Protein AF-A0A1Q3ZIU7-F1 (afdb_monomer_lite)

Radius of gyration: 16.88 Å; chains: 1; bounding box: 46×23×46 Å

Foldseek 3Di:
DPPAELVNLVVVLVVLVVVQPPPPDDDPRNVVSVVVNVVSVVVNVVLVVVVVVVVVVCVVVVHPDDPDPRCPVVVDPPPPD

Structure (mmCIF, N/CA/C/O backbone):
data_AF-A0A1Q3ZIU7-F1
#
_entry.id   AF-A0A1Q3ZIU7-F1
#
loop_
_atom_site.group_PDB
_atom_site.id
_atom_site.type_symbol
_atom_site.label_atom_id
_atom_site.label_alt_id
_atom_site.label_comp_id
_atom_site.label_asym_id
_atom_site.label_entity_id
_atom_site.label_seq_id
_atom_site.pdbx_PDB_ins_code
_atom_site.Cartn_x
_atom_site.Cartn_y
_atom_site.Cartn_z
_atom_site.occupancy
_atom_site.B_iso_or_equiv
_atom_site.auth_seq_id
_atom_site.auth_comp_id
_atom_site.auth_asym_id
_atom_site.auth_atom_id
_atom_site.pdbx_PDB_model_num
ATOM 1 N N . MET A 1 1 ? -2.772 14.122 -12.488 1.00 39.50 1 MET A N 1
ATOM 2 C CA . MET A 1 1 ? -1.605 13.212 -12.503 1.00 39.50 1 MET A CA 1
ATOM 3 C C . MET A 1 1 ? -1.477 12.634 -11.107 1.00 39.50 1 MET A C 1
ATOM 5 O O . MET A 1 1 ? -1.639 13.403 -10.164 1.00 39.50 1 MET A O 1
ATOM 9 N N . ALA A 1 2 ? -1.323 11.315 -10.966 1.00 43.19 2 ALA A N 1
ATOM 10 C CA . ALA A 1 2 ? -1.211 10.678 -9.654 1.00 43.19 2 ALA A CA 1
ATOM 11 C C . ALA A 1 2 ? -0.068 11.341 -8.871 1.00 43.19 2 ALA A C 1
ATOM 13 O O . ALA A 1 2 ? 1.049 11.428 -9.371 1.00 43.19 2 ALA A O 1
ATOM 14 N N . ARG A 1 3 ? -0.372 11.884 -7.688 1.00 52.22 3 ARG A N 1
ATOM 15 C CA . ARG A 1 3 ? 0.587 12.618 -6.845 1.00 52.22 3 ARG A CA 1
ATOM 16 C C . ARG A 1 3 ? 1.502 11.701 -6.029 1.00 52.22 3 ARG A C 1
ATOM 18 O O . ARG A 1 3 ? 2.229 12.205 -5.188 1.00 52.22 3 ARG A O 1
ATOM 25 N N . ASN A 1 4 ? 1.445 10.394 -6.271 1.00 61.19 4 ASN A N 1
ATOM 26 C CA . ASN A 1 4 ? 1.939 9.389 -5.346 1.00 61.19 4 ASN A CA 1
ATOM 27 C C . ASN A 1 4 ? 2.924 8.492 -6.099 1.00 61.19 4 ASN A C 1
ATOM 29 O O . ASN A 1 4 ? 2.537 7.761 -7.014 1.00 61.19 4 ASN A O 1
ATOM 33 N N . LYS A 1 5 ? 4.197 8.600 -5.746 1.00 72.62 5 LYS A N 1
ATOM 34 C CA . LYS A 1 5 ? 5.286 7.740 -6.204 1.00 72.62 5 LYS A CA 1
ATOM 35 C C . LYS A 1 5 ? 5.363 6.494 -5.316 1.00 72.62 5 LYS A C 1
ATOM 37 O O . LYS A 1 5 ? 4.769 6.448 -4.240 1.00 72.62 5 LYS A O 1
ATOM 42 N N . ILE A 1 6 ? 6.152 5.497 -5.723 1.00 76.50 6 ILE A N 1
ATOM 43 C CA . ILE A 1 6 ? 6.437 4.332 -4.866 1.00 76.50 6 ILE A CA 1
ATOM 44 C C . ILE A 1 6 ? 7.086 4.729 -3.533 1.00 76.50 6 ILE A C 1
ATOM 46 O O . ILE A 1 6 ? 6.847 4.065 -2.528 1.00 76.50 6 ILE A O 1
ATOM 50 N N . GLU A 1 7 ? 7.881 5.803 -3.502 1.00 73.12 7 GLU A N 1
ATOM 51 C CA . GLU A 1 7 ? 8.451 6.316 -2.249 1.00 73.12 7 GLU A CA 1
ATOM 52 C C . GLU A 1 7 ? 7.357 6.763 -1.265 1.00 73.12 7 GLU A C 1
ATOM 54 O O . GLU A 1 7 ? 7.376 6.336 -0.113 1.00 73.12 7 GLU A O 1
ATOM 59 N N . ASP A 1 8 ? 6.329 7.472 -1.745 1.00 82.31 8 ASP A N 1
ATOM 60 C CA . ASP A 1 8 ? 5.207 7.939 -0.917 1.00 82.31 8 ASP A CA 1
ATOM 61 C C . ASP A 1 8 ? 4.368 6.773 -0.362 1.00 82.31 8 ASP A C 1
ATOM 63 O O . ASP A 1 8 ? 3.763 6.872 0.706 1.00 82.31 8 ASP A O 1
ATOM 67 N N . LEU A 1 9 ? 4.335 5.633 -1.065 1.00 85.12 9 LEU A N 1
ATOM 68 C CA . LEU A 1 9 ? 3.614 4.442 -0.609 1.00 85.12 9 LEU A CA 1
ATOM 69 C C . LEU A 1 9 ? 4.137 3.946 0.742 1.00 85.12 9 LEU A C 1
ATOM 71 O O . LEU A 1 9 ? 3.354 3.560 1.610 1.00 85.12 9 LEU A O 1
ATOM 75 N N . ARG A 1 10 ? 5.462 3.965 0.921 1.00 85.56 10 ARG A N 1
ATOM 76 C CA . ARG A 1 10 ? 6.108 3.543 2.165 1.00 85.56 10 ARG A CA 1
ATOM 77 C C . ARG A 1 10 ? 5.711 4.461 3.318 1.00 85.56 10 ARG A C 1
ATOM 79 O O . ARG A 1 10 ? 5.346 3.962 4.380 1.00 85.56 10 ARG A O 1
ATOM 86 N N . ASP A 1 11 ? 5.725 5.768 3.090 1.00 88.94 11 ASP A N 1
ATOM 87 C CA . ASP A 1 11 ? 5.353 6.757 4.102 1.00 88.94 11 ASP A CA 1
ATOM 88 C C . ASP A 1 11 ? 3.878 6.617 4.497 1.00 88.94 11 ASP A C 1
ATOM 90 O O . ASP A 1 11 ? 3.533 6.634 5.679 1.00 88.94 11 ASP A O 1
ATOM 94 N N . HIS A 1 12 ? 2.991 6.373 3.528 1.00 88.12 12 HIS A N 1
ATOM 95 C CA . HIS A 1 12 ? 1.579 6.111 3.803 1.00 88.12 12 HIS A CA 1
ATOM 96 C C . HIS A 1 12 ? 1.342 4.819 4.595 1.00 88.12 12 HIS A C 1
ATOM 98 O O . HIS A 1 12 ? 0.472 4.798 5.471 1.00 88.12 12 HIS A O 1
ATOM 104 N N . LEU A 1 13 ? 2.107 3.760 4.312 1.00 91.25 13 LEU A N 1
ATOM 105 C CA . LEU A 1 13 ? 2.058 2.509 5.069 1.00 91.25 13 LEU A CA 1
ATOM 106 C C . LEU A 1 13 ? 2.511 2.716 6.517 1.00 91.25 13 LEU A C 1
ATOM 108 O O . LEU A 1 13 ? 1.817 2.273 7.431 1.00 91.25 13 LEU A O 1
ATOM 112 N N . PHE A 1 14 ? 3.615 3.433 6.741 1.00 93.25 14 PHE A N 1
ATOM 113 C CA . PHE A 1 14 ? 4.071 3.749 8.096 1.00 93.25 14 PHE A CA 1
ATOM 114 C C . PHE A 1 14 ? 3.073 4.621 8.850 1.00 93.25 14 PHE A C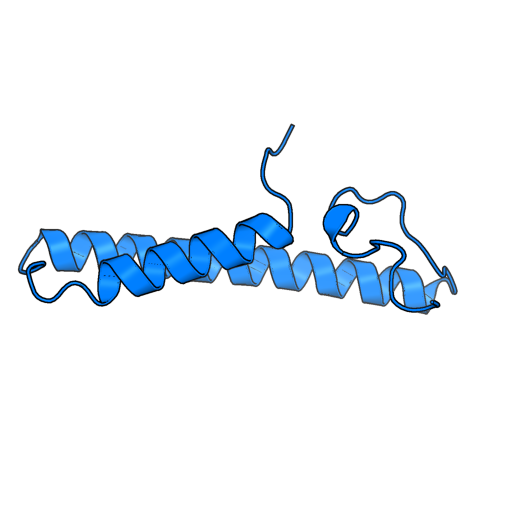 1
ATOM 116 O O . PHE A 1 14 ? 2.715 4.283 9.973 1.00 93.25 14 PHE A O 1
ATOM 123 N N . ALA A 1 15 ? 2.515 5.650 8.214 1.00 91.75 15 ALA A N 1
ATOM 124 C CA . ALA A 1 15 ? 1.487 6.475 8.839 1.00 91.75 15 ALA A CA 1
ATOM 125 C C . ALA A 1 15 ? 0.229 5.665 9.217 1.00 91.75 15 ALA A C 1
ATOM 127 O O . ALA A 1 15 ? -0.441 5.981 10.198 1.00 91.75 15 ALA A O 1
ATOM 128 N N . ALA A 1 16 ? -0.130 4.632 8.444 1.00 92.75 16 ALA A N 1
ATOM 129 C CA . ALA A 1 16 ? -1.221 3.726 8.806 1.00 92.75 16 ALA A CA 1
ATOM 130 C C . ALA A 1 16 ? -0.862 2.840 10.010 1.00 92.75 16 ALA A C 1
ATOM 132 O O . ALA A 1 16 ? -1.705 2.642 10.881 1.00 92.75 16 ALA A O 1
ATOM 133 N N . ILE A 1 17 ? 0.380 2.351 10.083 1.00 94.06 17 ILE A N 1
ATOM 134 C CA . ILE A 1 17 ? 0.890 1.580 11.227 1.00 94.06 17 ILE A CA 1
ATOM 135 C C . ILE A 1 17 ? 0.907 2.435 12.499 1.00 94.06 17 ILE A C 1
ATOM 137 O O . ILE A 1 17 ? 0.444 1.976 13.540 1.00 94.06 17 ILE A O 1
ATOM 141 N N . GLU A 1 18 ? 1.385 3.677 12.419 1.00 94.38 18 GLU A N 1
ATOM 142 C CA . GLU A 1 18 ? 1.409 4.611 13.550 1.00 94.38 18 GLU A CA 1
ATOM 143 C C . GLU A 1 18 ? -0.001 4.875 14.082 1.00 94.38 18 GLU A C 1
ATOM 145 O O . GLU A 1 18 ? -0.230 4.741 15.280 1.00 94.38 18 GLU A O 1
ATOM 150 N N . ARG A 1 19 ? -0.975 5.142 13.197 1.00 92.19 19 ARG A N 1
ATOM 151 C CA . ARG A 1 19 ? -2.379 5.328 13.605 1.00 92.19 19 ARG A CA 1
ATOM 152 C C . ARG A 1 19 ? -2.983 4.092 14.264 1.00 92.19 19 ARG A C 1
ATOM 154 O O . ARG A 1 19 ? -3.780 4.234 15.180 1.00 92.19 19 ARG A O 1
ATOM 161 N N . LEU A 1 20 ? -2.628 2.890 13.808 1.00 93.31 20 LEU A N 1
ATOM 162 C CA . LEU A 1 20 ? -3.084 1.643 14.430 1.00 93.31 20 LEU A CA 1
ATOM 163 C C . LEU A 1 20 ? -2.398 1.339 15.768 1.00 93.31 20 LEU A C 1
ATOM 165 O O . LEU A 1 20 ? -2.918 0.527 16.528 1.00 93.31 20 LEU A O 1
ATOM 169 N N . SER A 1 21 ? -1.237 1.941 16.026 1.00 92.69 21 SER A N 1
ATOM 170 C CA . SER A 1 21 ? -0.460 1.737 17.255 1.00 92.69 21 SER A CA 1
ATOM 171 C C . SER A 1 21 ? -0.827 2.732 18.360 1.00 92.69 21 SER A C 1
ATOM 173 O O . SER A 1 21 ? -0.273 2.651 19.451 1.00 92.69 21 SER A O 1
ATOM 175 N N . ASP A 1 22 ? -1.729 3.674 18.080 1.00 95.00 22 ASP A N 1
ATOM 176 C CA . ASP A 1 22 ? -2.239 4.636 19.053 1.00 95.00 22 ASP A CA 1
ATOM 177 C C . ASP A 1 22 ? -3.096 3.910 20.110 1.00 95.00 22 ASP A C 1
ATOM 179 O O . ASP A 1 22 ? -4.142 3.336 19.810 1.00 95.00 22 ASP A O 1
ATOM 183 N N . GLU A 1 23 ? -2.641 3.894 21.363 1.00 93.62 23 GLU A N 1
ATOM 184 C CA . GLU A 1 23 ? -3.331 3.193 22.456 1.00 93.62 23 GLU A CA 1
ATOM 185 C C . GLU A 1 23 ? -4.617 3.910 22.906 1.00 93.62 23 GLU A C 1
ATOM 187 O O . GLU A 1 23 ? -5.468 3.300 23.560 1.00 93.62 23 GLU A O 1
ATOM 192 N N . ASP A 1 24 ? -4.804 5.177 22.517 1.00 95.88 24 ASP A N 1
ATOM 193 C CA . ASP A 1 24 ? -5.982 5.972 22.865 1.00 95.88 24 ASP A CA 1
ATOM 194 C C . ASP A 1 24 ? -7.162 5.738 21.893 1.00 95.88 24 ASP A C 1
ATOM 196 O O . ASP A 1 24 ? -8.298 6.153 22.170 1.00 95.88 24 ASP A O 1
ATOM 200 N N . ILE A 1 25 ? -6.951 5.047 20.759 1.00 93.69 25 ILE A N 1
ATOM 201 C CA . ILE A 1 25 ? -8.029 4.723 19.810 1.00 93.69 25 ILE A CA 1
ATOM 202 C C . ILE A 1 25 ? -8.781 3.446 20.208 1.00 93.69 25 ILE A C 1
ATOM 204 O O . ILE A 1 25 ? -8.224 2.370 20.403 1.00 93.69 25 ILE A O 1
ATOM 208 N N . SER A 1 26 ? -10.109 3.533 20.300 1.00 95.00 26 SER A N 1
ATOM 209 C CA . SER A 1 26 ? -10.952 2.404 20.713 1.00 95.00 26 SER A CA 1
ATOM 210 C C . SER A 1 26 ? -12.350 2.451 20.090 1.00 95.00 26 SER A C 1
ATOM 212 O O . SER A 1 26 ? -12.733 3.422 19.428 1.00 95.00 26 SER A O 1
ATOM 214 N N . GLY A 1 27 ? -13.111 1.364 20.264 1.00 95.94 27 GLY A N 1
ATOM 215 C CA . GLY A 1 27 ? -14.494 1.249 19.794 1.00 95.94 27 GLY A CA 1
ATOM 216 C C . GLY A 1 27 ? -14.634 1.448 18.282 1.00 95.94 27 GLY A C 1
ATOM 217 O O . GLY A 1 27 ? -13.869 0.887 17.495 1.00 95.94 27 GLY A O 1
ATOM 218 N N . ASP A 1 28 ? -15.606 2.266 17.877 1.00 96.44 28 ASP A N 1
ATOM 219 C CA . ASP A 1 28 ? -15.917 2.518 16.464 1.00 96.44 28 ASP A CA 1
ATOM 220 C C . ASP A 1 28 ? -14.756 3.169 15.701 1.00 96.44 28 ASP A C 1
ATOM 222 O O . ASP A 1 28 ? -14.530 2.843 14.535 1.00 96.44 28 ASP A O 1
ATOM 226 N N . LYS A 1 29 ? -13.968 4.031 16.361 1.00 94.69 29 LYS A N 1
ATOM 227 C CA . LYS A 1 29 ? -12.794 4.668 15.742 1.00 94.69 29 LYS A CA 1
ATOM 228 C C . LYS A 1 29 ? -11.724 3.643 15.380 1.00 94.69 29 LYS A C 1
ATOM 230 O O . LYS A 1 29 ? -11.190 3.684 14.277 1.00 94.69 29 LYS A O 1
ATOM 235 N N . LEU A 1 30 ? -11.459 2.689 16.275 1.00 95.12 30 LEU A N 1
ATOM 236 C CA . LEU A 1 30 ? -10.529 1.595 15.994 1.00 95.12 30 LEU A CA 1
ATOM 237 C C . LEU A 1 30 ? -11.021 0.741 14.817 1.00 95.12 30 LEU A C 1
ATOM 239 O O . LEU A 1 30 ? -10.243 0.396 13.933 1.00 95.12 30 LEU A O 1
ATOM 243 N N . GLN A 1 31 ? -12.322 0.441 14.757 1.00 96.50 31 GLN A N 1
ATOM 244 C CA . GLN A 1 31 ? -12.898 -0.291 13.625 1.00 96.50 31 GLN A CA 1
ATOM 245 C C . GLN A 1 31 ? -12.763 0.472 12.299 1.00 96.50 31 GLN A C 1
ATOM 247 O O . GLN A 1 31 ? -12.539 -0.141 11.253 1.00 96.50 31 GLN A O 1
ATOM 252 N N . GLU A 1 32 ? -12.892 1.798 12.321 1.00 96.31 32 GLU A N 1
ATOM 253 C CA . GLU A 1 32 ? -12.687 2.641 11.145 1.00 96.31 32 GLU A CA 1
ATOM 254 C C . GLU A 1 32 ? -11.221 2.636 10.684 1.00 96.31 32 GLU A C 1
ATOM 256 O O . GLU A 1 32 ? -10.957 2.417 9.498 1.00 96.31 32 GLU A O 1
ATOM 261 N N . GLU A 1 33 ? -10.266 2.798 11.604 1.00 95.25 33 GLU A N 1
ATOM 262 C CA . GLU A 1 33 ? -8.838 2.766 11.270 1.00 95.25 33 GLU A CA 1
ATOM 263 C C . GLU A 1 33 ? -8.387 1.383 10.782 1.00 95.25 33 GLU A C 1
ATOM 265 O O . GLU A 1 33 ? -7.639 1.301 9.810 1.00 95.25 33 GLU A O 1
ATOM 270 N N . LEU A 1 34 ? -8.921 0.288 11.335 1.00 95.56 34 LEU A N 1
ATOM 271 C CA . LEU A 1 34 ? -8.673 -1.065 10.821 1.00 95.56 34 LEU A CA 1
ATOM 272 C C . LEU A 1 34 ? -9.161 -1.233 9.374 1.00 95.56 34 LEU A C 1
ATOM 274 O O . LEU A 1 34 ? -8.449 -1.795 8.538 1.00 95.56 34 LEU A O 1
ATOM 278 N N . LYS A 1 35 ? -10.355 -0.720 9.044 1.00 96.88 35 LYS A N 1
ATOM 279 C CA . LYS A 1 35 ? -10.879 -0.748 7.667 1.00 96.88 35 LYS A CA 1
ATOM 280 C C . LYS A 1 35 ? -10.006 0.071 6.718 1.00 96.88 35 LYS A C 1
ATOM 282 O O . LYS A 1 35 ? -9.695 -0.402 5.625 1.00 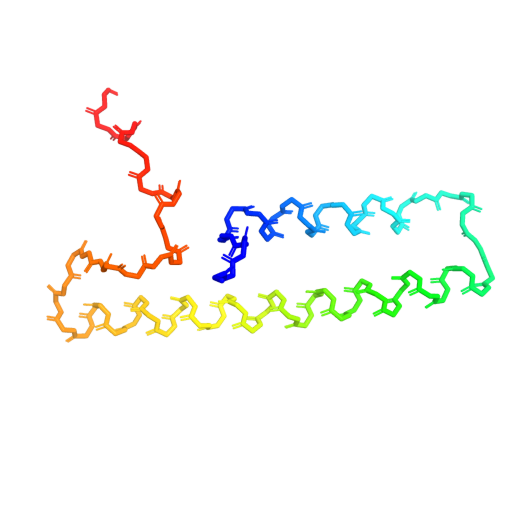96.88 35 LYS A O 1
ATOM 287 N N . LYS A 1 36 ? -9.587 1.271 7.133 1.00 94.81 36 LYS A N 1
ATOM 288 C CA . LYS A 1 36 ? -8.683 2.122 6.345 1.00 94.81 36 LYS A CA 1
ATOM 289 C C . LYS A 1 36 ? -7.332 1.452 6.131 1.00 94.81 36 LYS A C 1
ATOM 291 O O . LYS A 1 36 ? -6.858 1.410 5.001 1.00 94.81 36 LYS A O 1
ATOM 296 N N . ALA A 1 37 ? -6.734 0.896 7.181 1.00 94.50 37 ALA A N 1
ATOM 297 C CA . ALA A 1 37 ? -5.450 0.213 7.098 1.00 94.50 37 ALA A CA 1
ATOM 298 C C . ALA A 1 37 ? -5.508 -0.998 6.160 1.00 94.50 37 ALA A C 1
ATOM 300 O O . ALA A 1 37 ? -4.609 -1.180 5.341 1.00 94.50 37 ALA A O 1
ATOM 301 N N . LYS A 1 38 ? -6.600 -1.773 6.205 1.00 95.19 38 LYS A N 1
ATOM 302 C CA . LYS A 1 38 ? -6.835 -2.867 5.258 1.00 95.19 38 LYS A CA 1
ATOM 303 C C . LYS A 1 38 ? -6.906 -2.366 3.813 1.00 95.19 38 LYS A C 1
ATOM 305 O O . LYS A 1 38 ? -6.201 -2.897 2.962 1.00 95.19 38 LYS A O 1
ATOM 310 N N . ALA A 1 39 ? -7.688 -1.319 3.547 1.00 95.19 39 ALA A N 1
ATOM 311 C CA . ALA A 1 39 ? -7.786 -0.740 2.207 1.00 95.19 39 ALA A CA 1
ATOM 312 C C . ALA A 1 39 ? -6.432 -0.201 1.707 1.00 95.19 39 ALA A C 1
ATOM 314 O O . ALA A 1 39 ? -6.065 -0.42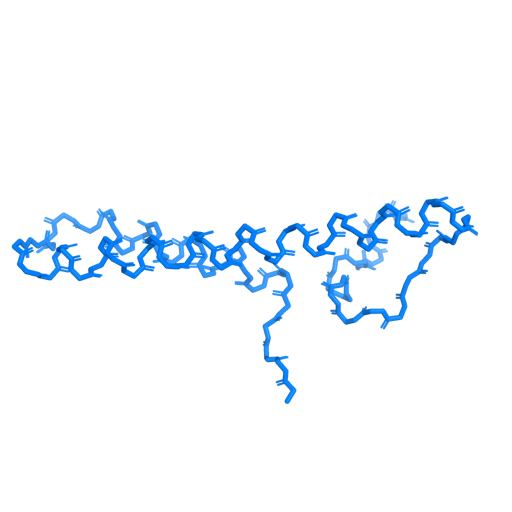2 0.555 1.00 95.19 39 ALA A O 1
ATOM 315 N N . ILE A 1 40 ? -5.656 0.458 2.577 1.00 92.62 40 ILE A N 1
ATOM 316 C CA . ILE A 1 40 ? -4.298 0.920 2.258 1.00 92.62 40 ILE A CA 1
ATOM 317 C C . ILE A 1 40 ? -3.397 -0.271 1.918 1.00 92.62 40 ILE A C 1
ATOM 319 O O . ILE A 1 40 ? -2.684 -0.218 0.918 1.00 92.62 40 ILE A O 1
ATOM 323 N N . SER A 1 41 ? -3.440 -1.348 2.703 1.00 91.44 41 SER A N 1
ATOM 324 C CA . SER A 1 41 ? -2.654 -2.562 2.455 1.00 91.44 41 SER A CA 1
ATOM 325 C C . SER A 1 41 ? -2.991 -3.204 1.105 1.00 91.44 41 SER A C 1
ATOM 327 O O . SER A 1 41 ? -2.085 -3.499 0.327 1.00 91.44 41 SER A O 1
ATOM 329 N N . GLU A 1 42 ? -4.279 -3.342 0.781 1.00 95.06 42 GLU A N 1
ATOM 330 C CA . GLU A 1 42 ? -4.743 -3.914 -0.490 1.00 95.06 42 GLU A CA 1
ATOM 331 C C . GLU A 1 42 ? -4.297 -3.073 -1.695 1.00 95.06 42 GLU A C 1
ATOM 333 O O . GLU A 1 42 ? -3.730 -3.605 -2.652 1.00 95.06 42 GLU A O 1
ATOM 338 N N . LEU A 1 43 ? -4.471 -1.749 -1.625 1.00 91.81 43 LEU A N 1
ATOM 339 C CA . LEU A 1 43 ? -3.995 -0.833 -2.665 1.00 91.81 43 LEU A CA 1
ATOM 340 C C . LEU A 1 43 ? -2.468 -0.875 -2.802 1.00 91.81 43 LEU A C 1
ATOM 342 O O . LEU A 1 43 ? -1.948 -0.833 -3.916 1.00 91.81 43 LEU A O 1
ATOM 346 N N . SER A 1 44 ? -1.750 -1.001 -1.685 1.00 91.06 44 SER A N 1
ATOM 347 C CA . SER A 1 44 ? -0.289 -1.107 -1.689 1.00 91.06 44 SER A CA 1
ATOM 348 C C . SER A 1 44 ? 0.182 -2.387 -2.371 1.00 91.06 44 SER A C 1
ATOM 350 O O . SER A 1 44 ? 1.122 -2.335 -3.161 1.00 91.06 44 SER A O 1
ATOM 352 N N . SER A 1 45 ? -0.492 -3.517 -2.127 1.00 93.06 45 SER A N 1
ATOM 353 C CA . SER A 1 45 ? -0.200 -4.776 -2.821 1.00 93.06 45 SER A CA 1
ATOM 354 C C . SER A 1 45 ? -0.392 -4.632 -4.328 1.00 93.06 45 SER A C 1
ATOM 356 O O . SER A 1 45 ? 0.510 -4.976 -5.085 1.00 93.06 45 SER A O 1
ATOM 358 N N . ALA A 1 46 ? -1.511 -4.042 -4.764 1.00 92.94 46 ALA A N 1
ATOM 359 C CA . ALA A 1 46 ? -1.776 -3.826 -6.184 1.00 92.94 46 ALA A CA 1
ATOM 360 C C . ALA A 1 46 ? -0.699 -2.951 -6.854 1.00 92.94 46 ALA A C 1
ATOM 362 O O . ALA A 1 46 ? -0.267 -3.248 -7.965 1.00 92.94 46 ALA A O 1
ATOM 363 N N . ILE A 1 47 ? -0.213 -1.904 -6.173 1.00 89.38 47 ILE A N 1
ATOM 364 C CA . ILE A 1 47 ? 0.886 -1.066 -6.681 1.00 89.38 47 ILE A CA 1
ATOM 365 C C . ILE A 1 47 ? 2.180 -1.882 -6.804 1.00 89.38 47 ILE A C 1
ATOM 367 O O . ILE A 1 47 ? 2.843 -1.824 -7.839 1.00 89.38 47 ILE A O 1
ATOM 371 N N . VAL A 1 48 ? 2.532 -2.670 -5.785 1.00 89.94 48 VAL A N 1
ATOM 372 C CA . VAL A 1 48 ? 3.723 -3.534 -5.828 1.00 89.94 48 VAL A CA 1
ATOM 373 C C . VAL A 1 48 ? 3.627 -4.555 -6.964 1.00 89.94 48 VAL A C 1
ATOM 375 O O . VAL A 1 48 ? 4.615 -4.779 -7.659 1.00 89.94 48 VAL A O 1
ATOM 378 N N . ASP A 1 49 ? 2.452 -5.130 -7.207 1.00 93.69 49 ASP A N 1
ATOM 379 C CA . ASP A 1 49 ? 2.252 -6.085 -8.298 1.00 93.69 49 ASP A CA 1
ATOM 380 C C . ASP A 1 49 ? 2.399 -5.421 -9.674 1.00 93.69 49 ASP A C 1
ATOM 382 O O . ASP A 1 49 ? 3.024 -5.992 -10.567 1.00 93.69 49 ASP A O 1
ATOM 386 N N . THR A 1 50 ? 1.937 -4.175 -9.838 1.00 89.12 50 THR A N 1
ATOM 387 C CA . THR A 1 50 ? 2.187 -3.413 -11.076 1.00 89.12 50 THR A CA 1
ATOM 388 C C . THR A 1 50 ? 3.675 -3.115 -11.281 1.00 89.12 50 THR A C 1
ATOM 390 O O . THR A 1 50 ? 4.167 -3.198 -12.403 1.00 89.12 50 THR A O 1
ATOM 393 N N . ALA A 1 51 ? 4.409 -2.842 -10.197 1.00 88.19 51 ALA A N 1
ATOM 394 C CA . ALA A 1 51 ? 5.851 -2.617 -10.236 1.00 88.19 51 ALA A CA 1
ATOM 395 C C . ALA A 1 51 ? 6.611 -3.880 -10.660 1.00 88.19 51 ALA A C 1
ATOM 397 O O . ALA A 1 51 ? 7.520 -3.809 -11.484 1.00 88.19 51 ALA A O 1
ATOM 398 N N . ARG A 1 52 ? 6.220 -5.042 -10.117 1.00 91.31 52 ARG A N 1
ATOM 399 C CA . ARG A 1 52 ? 6.784 -6.349 -10.487 1.00 91.31 52 ARG A CA 1
ATOM 400 C C . ARG A 1 52 ? 6.553 -6.658 -11.960 1.00 91.31 52 ARG A C 1
ATOM 402 O O . ARG A 1 52 ? 7.513 -6.968 -12.652 1.00 91.31 52 ARG A O 1
ATOM 409 N N . ALA A 1 53 ? 5.321 -6.491 -12.443 1.00 91.75 53 ALA A N 1
ATOM 410 C CA . ALA A 1 53 ? 4.990 -6.713 -13.848 1.00 91.75 53 ALA A CA 1
ATOM 411 C C . ALA A 1 53 ? 5.818 -5.820 -14.789 1.00 91.75 53 ALA A C 1
ATOM 413 O O . ALA A 1 53 ? 6.222 -6.250 -15.868 1.00 91.75 53 ALA A O 1
ATOM 414 N N . GLU A 1 54 ? 6.103 -4.581 -14.379 1.00 88.12 54 GLU A N 1
ATOM 415 C CA . GLU A 1 54 ? 6.964 -3.688 -15.150 1.00 88.12 54 GLU A CA 1
ATOM 416 C C . GLU A 1 54 ? 8.423 -4.171 -15.176 1.00 88.12 54 GLU A C 1
ATOM 418 O O . GLU A 1 54 ? 9.031 -4.201 -16.243 1.00 88.12 54 GLU A O 1
ATOM 423 N N . ILE A 1 55 ? 8.973 -4.603 -14.036 1.00 89.31 55 ILE A N 1
ATOM 424 C CA . ILE A 1 55 ? 10.331 -5.171 -13.958 1.00 89.31 55 ILE A CA 1
ATOM 425 C C . ILE A 1 55 ? 10.443 -6.423 -14.835 1.00 89.31 55 ILE A C 1
ATOM 427 O O . ILE A 1 55 ? 11.368 -6.520 -15.638 1.00 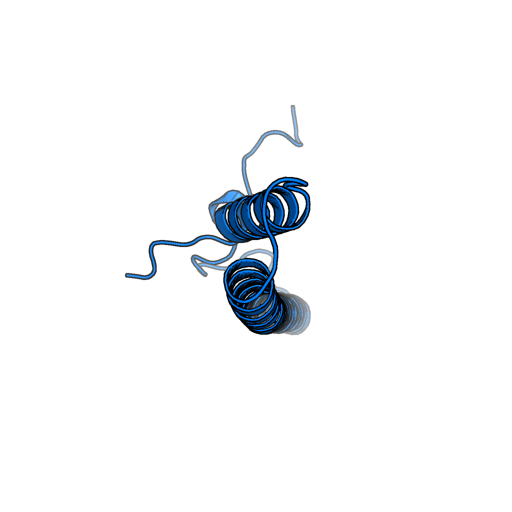89.31 55 ILE A O 1
ATOM 431 N N . GLU A 1 56 ? 9.476 -7.336 -14.743 1.00 92.69 56 GLU A N 1
ATOM 432 C CA . GLU A 1 56 ? 9.421 -8.547 -15.570 1.00 92.69 56 GLU A CA 1
ATOM 433 C C . GLU A 1 56 ? 9.397 -8.210 -17.067 1.00 92.69 56 GLU A C 1
ATOM 435 O O . GLU A 1 56 ? 10.088 -8.845 -17.866 1.00 92.69 56 GLU A O 1
ATOM 440 N N . PHE A 1 57 ? 8.643 -7.177 -17.462 1.00 90.38 57 PHE A N 1
ATOM 441 C CA . PHE A 1 57 ? 8.630 -6.702 -18.843 1.00 90.38 57 PHE A CA 1
ATOM 442 C C . PHE A 1 57 ? 10.002 -6.175 -19.283 1.00 90.38 57 PHE A C 1
ATOM 444 O O . PHE A 1 57 ? 10.464 -6.537 -20.366 1.00 90.38 57 PHE A O 1
ATOM 451 N N . LEU A 1 58 ? 10.666 -5.355 -18.458 1.00 89.25 58 LEU A N 1
ATOM 452 C CA . LEU A 1 58 ? 11.996 -4.815 -18.762 1.00 89.25 58 LEU A CA 1
ATOM 453 C C . LEU A 1 58 ? 13.034 -5.928 -18.939 1.00 89.25 58 LEU A C 1
ATOM 455 O O . LEU A 1 58 ? 13.788 -5.909 -19.914 1.00 89.25 58 LEU A O 1
ATOM 459 N N . GLU A 1 59 ? 13.031 -6.919 -18.048 1.00 89.81 59 GLU A N 1
ATOM 460 C CA . GLU A 1 59 ? 13.903 -8.092 -18.138 1.00 89.81 59 GLU A CA 1
ATOM 461 C C . 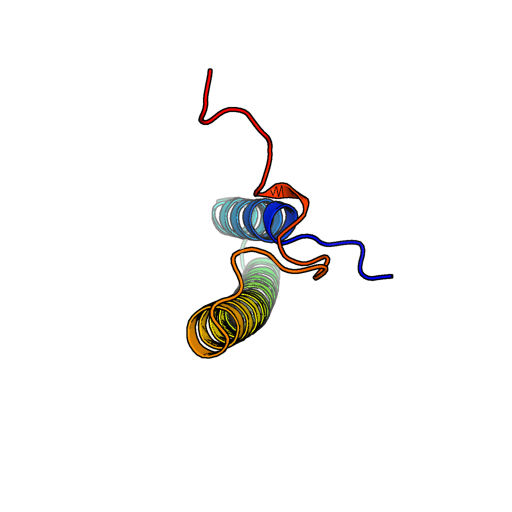GLU A 1 59 ? 13.641 -8.892 -19.421 1.00 89.81 59 GLU A C 1
ATOM 463 O O . GLU A 1 59 ? 14.582 -9.234 -20.140 1.00 89.81 59 GLU A O 1
ATOM 468 N N . ALA A 1 60 ? 12.368 -9.133 -19.757 1.00 93.19 60 ALA A N 1
ATOM 469 C CA . ALA A 1 60 ? 11.978 -9.906 -20.934 1.00 93.19 60 ALA A CA 1
ATOM 470 C C . ALA A 1 60 ? 12.408 -9.258 -22.261 1.00 93.19 60 ALA A C 1
ATOM 472 O O . ALA A 1 60 ? 12.709 -9.968 -23.223 1.00 93.19 60 ALA A O 1
ATOM 473 N N . VAL A 1 61 ? 12.447 -7.922 -22.327 1.00 92.56 61 VAL A N 1
ATOM 474 C CA . VAL A 1 61 ? 12.861 -7.179 -23.532 1.00 92.56 61 VAL A CA 1
ATOM 475 C C . VAL A 1 61 ? 14.334 -6.757 -23.512 1.00 92.56 61 VAL A C 1
ATOM 477 O O . VAL A 1 61 ? 14.806 -6.150 -24.473 1.00 92.56 61 VAL A O 1
ATOM 480 N N . GLY A 1 62 ? 15.072 -7.070 -2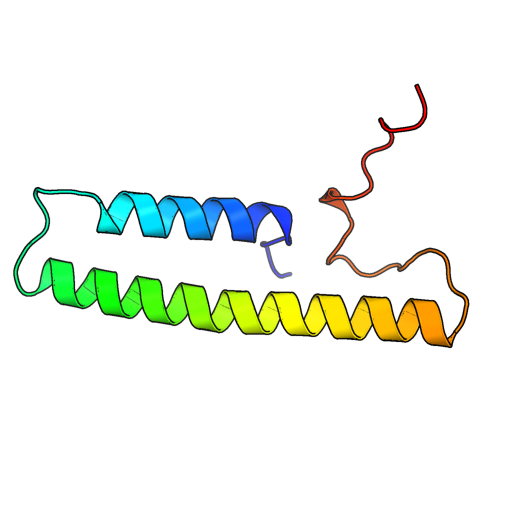2.439 1.00 89.44 62 GLY A N 1
ATOM 481 C CA . GLY A 1 62 ? 16.475 -6.685 -22.270 1.00 89.44 62 GLY A CA 1
ATOM 482 C C . GLY A 1 62 ? 16.690 -5.179 -22.073 1.00 89.44 62 GLY A C 1
ATOM 483 O O . GLY A 1 62 ? 17.763 -4.665 -22.392 1.00 89.44 62 GLY A O 1
ATOM 484 N N . ALA A 1 63 ? 15.680 -4.458 -21.580 1.00 84.94 63 ALA A N 1
ATOM 485 C CA . ALA A 1 63 ? 15.786 -3.037 -21.274 1.00 84.94 63 ALA A CA 1
ATOM 486 C C . ALA A 1 63 ? 16.401 -2.822 -19.882 1.00 84.94 63 ALA A C 1
ATOM 488 O O . ALA A 1 63 ? 16.046 -3.491 -18.917 1.00 84.94 63 ALA A O 1
ATOM 489 N N . THR A 1 64 ? 17.304 -1.847 -19.761 1.00 74.75 64 THR A N 1
ATOM 490 C CA . THR A 1 64 ? 17.967 -1.485 -18.492 1.00 74.75 64 THR A CA 1
ATOM 491 C C . THR A 1 64 ? 17.333 -0.276 -17.800 1.00 74.75 64 THR A C 1
ATOM 493 O O . THR A 1 64 ? 17.841 0.200 -16.786 1.00 74.75 64 THR A O 1
ATOM 496 N N . GLY A 1 65 ? 16.225 0.237 -18.339 1.00 72.50 65 GLY A N 1
ATOM 497 C CA . GLY A 1 65 ? 15.524 1.398 -17.808 1.00 72.50 65 GLY A CA 1
ATOM 498 C C . GLY A 1 65 ? 14.115 1.534 -18.374 1.00 72.50 65 GLY A C 1
ATOM 499 O O . GLY A 1 65 ? 13.795 0.967 -19.417 1.00 72.50 65 GLY A O 1
ATOM 500 N N . SER A 1 66 ? 13.285 2.299 -17.669 1.00 73.38 66 SER A N 1
ATOM 501 C CA . SER A 1 66 ? 11.893 2.576 -18.021 1.00 73.38 66 SER A CA 1
ATOM 502 C C . SER A 1 66 ? 11.604 4.069 -17.911 1.00 73.38 66 SER A C 1
ATOM 504 O O . SER A 1 66 ? 12.035 4.720 -16.959 1.00 73.38 66 SER A O 1
ATOM 506 N N . ASP A 1 67 ? 10.821 4.603 -18.851 1.00 74.88 67 ASP A N 1
ATOM 507 C CA . ASP A 1 67 ? 10.282 5.970 -18.775 1.00 74.88 67 ASP A CA 1
ATOM 508 C C . ASP A 1 67 ? 9.112 6.096 -17.783 1.00 74.88 67 ASP A C 1
ATOM 510 O O . ASP A 1 67 ? 8.605 7.203 -17.532 1.00 74.88 67 ASP A O 1
ATOM 514 N N . SER A 1 68 ? 8.678 4.969 -17.210 1.00 75.00 68 SER A N 1
ATOM 515 C CA . SER A 1 68 ? 7.627 4.916 -16.205 1.00 75.00 68 SER A CA 1
ATOM 516 C C . SER A 1 68 ? 7.909 5.871 -15.058 1.00 75.00 68 SER A C 1
ATOM 518 O O . SER A 1 68 ? 9.022 6.009 -14.547 1.00 75.00 68 SER A O 1
ATOM 520 N N . GLN A 1 69 ? 6.858 6.560 -14.624 1.00 75.62 69 GLN A N 1
ATOM 521 C CA . GLN A 1 69 ? 6.943 7.471 -13.486 1.00 75.62 69 GLN A CA 1
ATOM 522 C C . GLN A 1 69 ? 7.020 6.725 -12.149 1.00 75.62 69 GLN A C 1
ATOM 524 O O . GLN A 1 69 ? 7.297 7.347 -11.126 1.00 75.62 69 GLN A O 1
ATOM 529 N N . LEU A 1 70 ? 6.811 5.406 -12.168 1.00 74.25 70 LEU A N 1
ATOM 530 C CA . LEU A 1 70 ? 6.716 4.550 -10.995 1.00 74.25 70 LEU A CA 1
ATOM 531 C C . LEU A 1 70 ? 8.047 4.455 -10.224 1.00 74.25 70 LEU A C 1
ATOM 533 O O . LEU A 1 70 ? 8.037 4.502 -8.995 1.00 74.25 70 LEU A O 1
ATOM 537 N N . PHE A 1 71 ? 9.189 4.442 -10.924 1.00 74.75 71 PHE A N 1
ATOM 538 C CA . PHE A 1 71 ? 10.525 4.301 -10.319 1.00 74.75 71 PHE A CA 1
ATOM 539 C C . PHE A 1 71 ? 11.374 5.584 -10.285 1.00 74.75 71 PHE A C 1
ATOM 541 O O . PHE A 1 71 ? 12.496 5.554 -9.781 1.00 74.75 71 PHE A O 1
ATOM 548 N N . LYS A 1 72 ? 10.867 6.735 -10.755 1.00 69.56 72 LYS A N 1
ATOM 549 C CA . LYS A 1 72 ? 11.669 7.973 -10.918 1.00 69.56 72 LYS A CA 1
ATOM 550 C C . LYS A 1 72 ? 12.338 8.506 -9.637 1.00 69.56 72 LYS A C 1
ATOM 552 O O . LYS A 1 72 ? 13.302 9.255 -9.747 1.00 69.56 72 LYS A O 1
ATOM 557 N N . GLY A 1 73 ? 11.837 8.157 -8.447 1.00 60.88 73 GLY A N 1
ATOM 558 C CA . GLY A 1 73 ? 12.445 8.522 -7.153 1.00 60.88 73 GLY A CA 1
ATOM 559 C C . GLY A 1 73 ? 13.474 7.514 -6.620 1.00 60.88 73 GLY A C 1
ATOM 560 O O . GLY A 1 73 ? 14.287 7.857 -5.769 1.00 60.88 73 GLY A O 1
ATOM 561 N N . VAL A 1 74 ? 13.481 6.283 -7.143 1.00 61.59 74 VAL A N 1
ATOM 562 C CA . VAL A 1 74 ? 14.358 5.195 -6.671 1.00 61.59 74 VAL A CA 1
ATOM 563 C C . VAL A 1 74 ? 15.747 5.281 -7.311 1.00 61.59 74 VAL A C 1
ATOM 565 O O . VAL A 1 74 ? 16.745 4.952 -6.680 1.00 61.59 74 VAL A O 1
ATOM 568 N N . THR A 1 75 ? 15.844 5.780 -8.544 1.00 58.22 75 THR A N 1
ATOM 569 C CA . THR A 1 75 ? 17.091 5.847 -9.329 1.00 58.22 75 THR A CA 1
ATOM 570 C C . THR A 1 75 ? 18.012 7.025 -8.973 1.00 58.22 75 THR A C 1
ATOM 572 O O . THR A 1 75 ? 18.730 7.527 -9.839 1.00 58.22 75 THR A O 1
ATOM 575 N N . ASN A 1 76 ? 18.018 7.507 -7.724 1.00 49.56 76 ASN A N 1
ATOM 576 C CA . ASN A 1 76 ? 18.919 8.596 -7.340 1.00 49.56 76 ASN A CA 1
ATOM 577 C C . ASN A 1 76 ? 20.391 8.123 -7.350 1.00 49.56 76 ASN A C 1
ATOM 579 O O . ASN A 1 76 ? 20.731 7.076 -6.801 1.00 49.56 76 ASN A O 1
ATOM 583 N N . GLN A 1 77 ? 21.252 8.902 -8.007 1.00 53.59 77 GLN A N 1
ATOM 584 C CA . GLN A 1 77 ? 22.583 8.558 -8.533 1.00 53.59 77 GLN A CA 1
ATOM 585 C C . GLN A 1 77 ? 23.711 8.347 -7.489 1.00 53.59 77 GLN A C 1
ATOM 587 O O . GLN A 1 77 ? 24.871 8.604 -7.789 1.00 53.59 77 GLN A O 1
ATOM 592 N N . ASN A 1 78 ? 23.429 7.846 -6.283 1.00 44.22 78 ASN A N 1
ATOM 593 C CA . ASN A 1 78 ? 24.428 7.748 -5.199 1.00 44.22 78 ASN A CA 1
ATOM 594 C C . ASN A 1 78 ? 24.922 6.322 -4.878 1.00 44.22 78 ASN A C 1
ATOM 596 O O . ASN A 1 78 ? 25.378 6.070 -3.769 1.00 44.22 78 ASN A O 1
ATOM 600 N N . LEU A 1 79 ? 24.873 5.385 -5.829 1.00 46.69 79 LEU A N 1
ATOM 601 C CA . LEU A 1 79 ? 25.497 4.055 -5.678 1.00 46.69 79 LEU A CA 1
ATOM 602 C C . LEU A 1 79 ? 26.775 3.868 -6.520 1.00 46.69 79 LEU A C 1
ATOM 604 O O . LEU A 1 79 ? 27.268 2.752 -6.641 1.00 46.69 79 LEU A O 1
ATOM 608 N N . LEU A 1 80 ? 27.324 4.948 -7.088 1.00 42.62 80 LEU A N 1
ATOM 609 C CA . LEU A 1 80 ? 28.589 4.942 -7.843 1.00 42.62 80 LEU A CA 1
ATOM 610 C C . LEU A 1 80 ? 29.535 6.093 -7.441 1.00 42.62 80 LEU A C 1
ATOM 612 O O . LEU A 1 80 ? 30.281 6.600 -8.278 1.00 42.62 80 LEU A O 1
ATOM 616 N N . GLY A 1 81 ? 29.498 6.505 -6.172 1.00 37.28 81 GLY A N 1
ATOM 617 C CA . GLY A 1 81 ? 30.457 7.442 -5.572 1.00 37.28 81 GLY A CA 1
ATOM 618 C C . GLY A 1 81 ? 31.253 6.779 -4.464 1.00 37.28 81 GLY A C 1
ATOM 619 O O . GLY A 1 81 ? 30.604 6.114 -3.628 1.00 37.28 81 GLY A O 1
#

pLDDT: mean 82.72, std 16.22, range [37.28, 96.88]

Sequence (81 aa):
MARNKIEDLRDHLFAAIERLSDEDISGDKLQEELKKAKAISELSSAIVDTARAEIEFLEAVGATGSDSQLFKGVTNQNLLG

Secondary structure (DSSP, 8-state):
-----HHHHHHHHHHHHHHHT-TT--HHHHHHHHHHHHHHHHHHHHHHHHHHHHHHHHHHHT-S----TTSTTT--S-S--